Protein AF-A0A2V9PGE8-F1 (afdb_monomer)

Foldseek 3Di:
DFDWDWDWDADPVVRDIDIFTWTKDFDDADQFWKWKWWDFPPDTDTAWTHHHRDRIITGGDQDPVNVVSVVPGPTDMDMDTDDDD

Nearest PDB structures (foldseek):
  6zu5-assembly1_LB0  TM=4.252E-01  e=6.833E+00  Paranosema locustae
  5j7k-assembly2_G  TM=2.634E-01  e=1.704E+00  synthetic construct
  6egt-assembly1_B  TM=2.513E-01  e=5.821E+00  Rift Valley fever virus

Secondary structure (DSSP, 8-state):
----EEEEEEETTTTEEEEEEEEEEE-S--SS-EEEEEEETTEEEEEEEE-TT-SEEEEPPPPHHHHHHHTTS-EEEEEEEP---

Mean predicted aligned error: 5.37 Å

Sequence (85 aa):
MSNGQVLALSNLDAKITELVLANSCESLTASKTKLVFHRYGDRYFLSQIWTEGNNRGHEIPISRREEETARNSSMKQVVLVAEKH

Structure (mmCIF, N/CA/C/O backbone):
data_AF-A0A2V9PGE8-F1
#
_entry.id   AF-A0A2V9PGE8-F1
#
loop_
_atom_site.group_PDB
_atom_site.id
_atom_site.type_symbol
_atom_site.label_atom_id
_atom_site.label_alt_id
_atom_site.label_comp_id
_atom_site.label_asym_id
_atom_site.label_entity_id
_atom_site.label_seq_id
_atom_site.pdbx_PDB_ins_code
_atom_site.Cartn_x
_atom_site.Cartn_y
_atom_site.Cartn_z
_atom_site.occupancy
_atom_site.B_iso_or_equiv
_atom_site.auth_seq_id
_atom_site.auth_comp_id
_atom_site.auth_asym_id
_atom_site.auth_atom_id
_atom_site.pdbx_PDB_model_num
ATOM 1 N N . MET A 1 1 ? 23.500 0.035 5.506 1.00 43.72 1 MET A N 1
ATOM 2 C CA . MET A 1 1 ? 23.146 0.943 4.396 1.00 43.72 1 MET A CA 1
ATOM 3 C C . MET A 1 1 ? 21.883 0.393 3.760 1.00 43.72 1 MET A C 1
ATOM 5 O O . MET A 1 1 ? 21.906 -0.750 3.324 1.00 43.72 1 MET A O 1
ATOM 9 N N . SER A 1 2 ? 20.766 1.116 3.815 1.00 53.09 2 SER A N 1
ATOM 10 C CA . SER A 1 2 ? 19.530 0.721 3.135 1.00 53.09 2 SER A CA 1
ATOM 11 C C . SER A 1 2 ? 19.710 0.934 1.630 1.00 53.09 2 SER A C 1
ATOM 13 O O . SER A 1 2 ? 19.860 2.064 1.174 1.00 53.09 2 SER A O 1
ATOM 15 N N . ASN A 1 3 ? 19.735 -0.150 0.851 1.00 63.59 3 ASN A N 1
ATOM 16 C CA . ASN A 1 3 ? 19.714 -0.054 -0.608 1.00 63.59 3 ASN A CA 1
ATOM 17 C C . ASN A 1 3 ? 18.308 0.387 -1.033 1.00 63.59 3 ASN A C 1
ATOM 19 O O . ASN A 1 3 ? 17.363 -0.408 -0.982 1.00 63.59 3 ASN A O 1
ATOM 23 N N . GLY A 1 4 ? 18.172 1.664 -1.388 1.00 67.06 4 GLY A N 1
ATOM 24 C CA . GLY A 1 4 ? 16.949 2.208 -1.968 1.00 67.06 4 GLY A CA 1
ATOM 25 C C . GLY A 1 4 ? 16.724 1.632 -3.365 1.00 67.06 4 GLY A C 1
ATOM 26 O O . GLY A 1 4 ? 17.659 1.540 -4.159 1.00 67.06 4 GLY A O 1
ATOM 27 N N . GLN A 1 5 ? 15.495 1.224 -3.659 1.00 83.50 5 GLN A N 1
ATOM 28 C CA . GLN A 1 5 ? 15.087 0.730 -4.971 1.00 83.50 5 GLN A CA 1
ATOM 29 C C . GLN A 1 5 ? 14.078 1.708 -5.573 1.00 83.50 5 GLN A C 1
ATOM 31 O O . GLN A 1 5 ? 13.186 2.184 -4.874 1.00 83.50 5 GLN A O 1
ATOM 36 N N . VAL A 1 6 ? 14.219 2.031 -6.860 1.00 88.62 6 VAL A N 1
ATOM 37 C CA . VAL A 1 6 ? 13.258 2.888 -7.570 1.00 88.62 6 VAL A CA 1
ATOM 38 C C . VAL A 1 6 ? 12.152 2.011 -8.143 1.00 88.62 6 VAL A C 1
ATOM 40 O O . VAL A 1 6 ? 12.426 1.064 -8.878 1.00 88.62 6 VAL A O 1
ATOM 43 N N . LEU A 1 7 ? 10.906 2.347 -7.828 1.00 90.56 7 LEU A N 1
ATOM 44 C CA . LEU A 1 7 ? 9.714 1.723 -8.388 1.00 90.56 7 LEU A CA 1
ATOM 45 C C . LEU A 1 7 ? 8.998 2.703 -9.315 1.00 90.56 7 LEU A C 1
ATOM 47 O O . LEU A 1 7 ? 8.824 3.869 -8.967 1.00 90.56 7 LEU A O 1
ATOM 51 N N . ALA A 1 8 ? 8.540 2.217 -10.466 1.00 92.31 8 ALA A N 1
ATOM 52 C CA . ALA A 1 8 ? 7.624 2.952 -11.329 1.00 92.31 8 ALA A CA 1
ATOM 53 C C . ALA A 1 8 ? 6.181 2.540 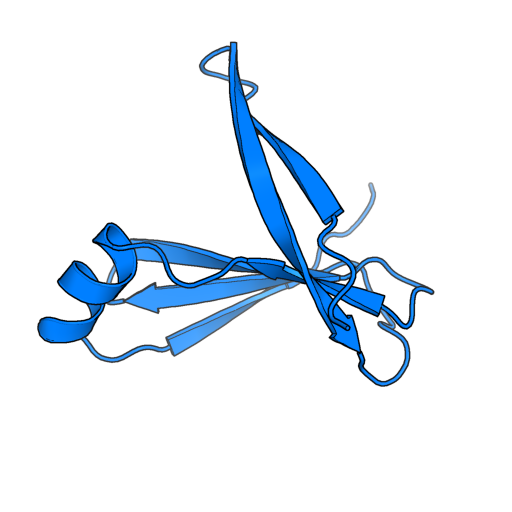-11.012 1.00 92.31 8 ALA A C 1
ATOM 55 O O . ALA A 1 8 ? 5.791 1.394 -11.232 1.00 92.31 8 ALA A O 1
ATOM 56 N N . LEU A 1 9 ? 5.385 3.476 -10.502 1.00 89.19 9 LEU A N 1
ATOM 57 C CA . LEU A 1 9 ? 3.956 3.305 -10.264 1.00 89.19 9 LEU A CA 1
ATOM 58 C C . LEU A 1 9 ? 3.191 3.931 -11.422 1.00 89.19 9 LEU A C 1
ATOM 60 O O . LEU A 1 9 ? 3.263 5.136 -11.636 1.00 89.19 9 LEU A O 1
ATOM 64 N N . SER A 1 10 ? 2.460 3.114 -12.176 1.00 89.56 10 SER A N 1
ATOM 65 C CA . SER A 1 10 ? 1.712 3.586 -13.343 1.00 89.56 10 SER A CA 1
ATOM 66 C C . SER A 1 10 ? 0.213 3.481 -13.113 1.00 89.56 10 SER A C 1
ATOM 68 O O . SER A 1 10 ? -0.307 2.407 -12.817 1.00 89.56 10 SER A O 1
ATOM 70 N N . ASN A 1 11 ? -0.488 4.595 -13.295 1.00 89.62 11 ASN A N 1
ATOM 71 C CA . ASN A 1 11 ? -1.925 4.611 -13.491 1.00 89.62 11 ASN A CA 1
ATOM 72 C C . ASN A 1 11 ? -2.204 4.376 -14.981 1.00 89.62 11 ASN A C 1
ATOM 74 O O . ASN A 1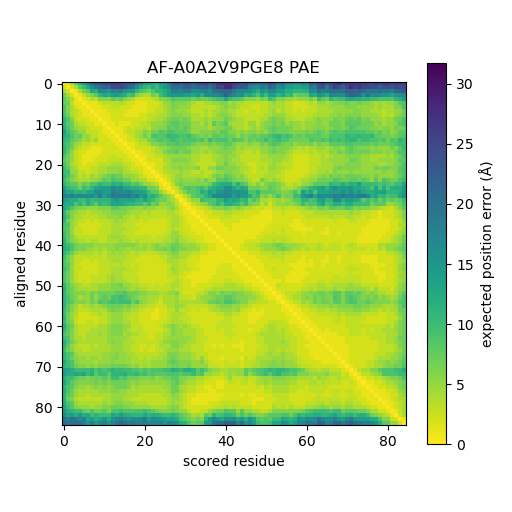 11 ? -1.966 5.252 -15.813 1.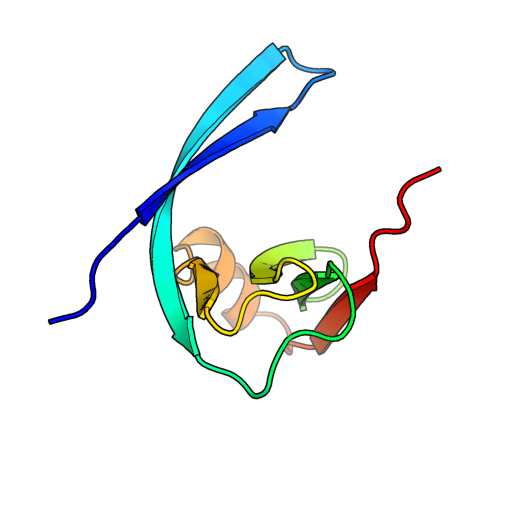00 89.62 11 ASN A O 1
ATOM 78 N N . LEU A 1 12 ? -2.699 3.182 -15.305 1.00 89.19 12 LEU A N 1
ATOM 79 C CA . LEU A 1 12 ? -2.954 2.768 -16.687 1.00 89.19 12 LEU A CA 1
ATOM 80 C C . LEU A 1 12 ? -4.139 3.506 -17.327 1.00 89.19 12 LEU A C 1
ATOM 82 O O . LEU A 1 12 ? -4.140 3.691 -18.541 1.00 89.19 12 LEU A O 1
ATOM 86 N N . ASP A 1 13 ? -5.109 3.948 -16.525 1.00 91.31 13 ASP A N 1
ATOM 87 C CA . ASP A 1 13 ? -6.287 4.684 -16.995 1.00 91.31 13 ASP A CA 1
ATOM 88 C C . ASP A 1 13 ? -5.918 6.130 -17.357 1.00 91.31 13 ASP A C 1
ATOM 90 O O . ASP A 1 13 ? -6.116 6.580 -18.485 1.00 91.31 13 ASP A O 1
ATOM 94 N N . ALA A 1 14 ? -5.246 6.823 -16.433 1.00 90.19 14 ALA A N 1
ATOM 95 C CA . ALA A 1 14 ? -4.815 8.205 -16.632 1.00 90.19 14 ALA A CA 1
ATOM 96 C C . ALA A 1 14 ? -3.537 8.342 -17.485 1.00 90.19 14 ALA A C 1
ATOM 98 O O . ALA A 1 14 ? -3.158 9.458 -17.835 1.00 90.19 14 ALA A O 1
ATOM 99 N N . LYS A 1 15 ? -2.859 7.229 -17.806 1.00 90.56 15 LYS A N 1
ATOM 100 C CA . LYS A 1 15 ? -1.545 7.185 -18.482 1.00 90.56 15 LYS A CA 1
ATOM 101 C C . LYS A 1 15 ? -0.473 8.026 -17.777 1.00 90.56 15 LYS A C 1
ATOM 103 O O . LYS A 1 15 ? 0.356 8.665 -18.421 1.00 90.56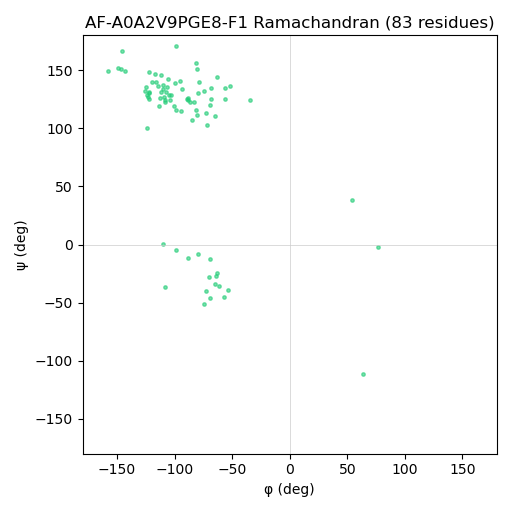 15 LYS A O 1
ATOM 108 N N . ILE A 1 16 ? -0.499 8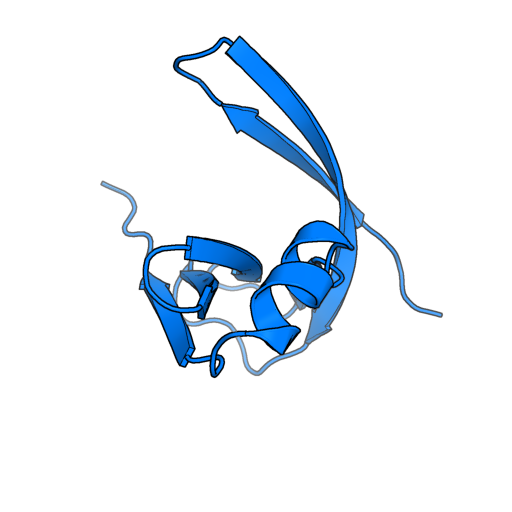.019 -16.447 1.00 92.88 16 ILE A N 1
ATOM 109 C CA . ILE A 1 16 ? 0.471 8.723 -15.601 1.00 92.88 16 ILE A CA 1
ATOM 110 C C . ILE A 1 16 ? 1.402 7.688 -14.981 1.00 92.88 16 ILE A C 1
ATOM 112 O O . ILE A 1 16 ? 0.933 6.676 -14.463 1.00 92.88 16 ILE A O 1
ATOM 116 N N . THR A 1 17 ? 2.704 7.963 -14.986 1.00 91.62 17 THR A N 1
ATOM 117 C CA . THR A 1 17 ? 3.705 7.155 -14.287 1.00 91.62 17 THR A CA 1
ATOM 118 C C . THR A 1 17 ? 4.480 8.034 -13.321 1.00 91.62 17 THR A C 1
ATOM 120 O O . THR A 1 17 ? 5.044 9.049 -13.715 1.00 91.62 17 THR A O 1
ATOM 123 N N . GLU A 1 18 ? 4.533 7.607 -12.067 1.00 90.62 18 GLU A N 1
ATOM 124 C CA . GLU A 1 18 ? 5.278 8.240 -10.986 1.00 90.62 18 GLU A CA 1
ATOM 125 C C . GLU A 1 18 ? 6.437 7.337 -10.557 1.00 90.62 18 GLU A C 1
ATOM 127 O O . GLU A 1 18 ? 6.324 6.109 -10.565 1.00 90.62 18 GLU A O 1
ATOM 132 N N . LEU A 1 19 ? 7.556 7.941 -10.160 1.00 91.19 19 LEU A N 1
ATOM 133 C CA . LEU A 1 19 ? 8.714 7.220 -9.634 1.00 91.19 19 LEU A CA 1
ATOM 134 C C . LEU A 1 19 ? 8.766 7.367 -8.115 1.00 91.19 19 LEU A C 1
ATOM 136 O O . LEU A 1 19 ? 8.733 8.478 -7.588 1.00 91.19 19 LEU A O 1
ATOM 140 N N . VAL A 1 20 ? 8.885 6.245 -7.410 1.00 90.19 20 VAL A N 1
ATOM 141 C CA . VAL A 1 20 ? 8.927 6.197 -5.946 1.00 90.19 20 VAL A CA 1
ATOM 142 C C . VAL A 1 20 ? 10.217 5.537 -5.486 1.00 90.19 20 VAL A C 1
ATOM 144 O O . VAL A 1 20 ? 10.578 4.455 -5.945 1.00 90.19 20 VAL A O 1
ATOM 147 N N . LEU A 1 21 ? 10.905 6.189 -4.551 1.00 90.44 21 LEU A N 1
ATOM 148 C CA . LEU A 1 21 ? 12.024 5.595 -3.830 1.00 90.44 21 LEU A CA 1
ATOM 149 C C . LEU A 1 21 ? 11.474 4.722 -2.704 1.00 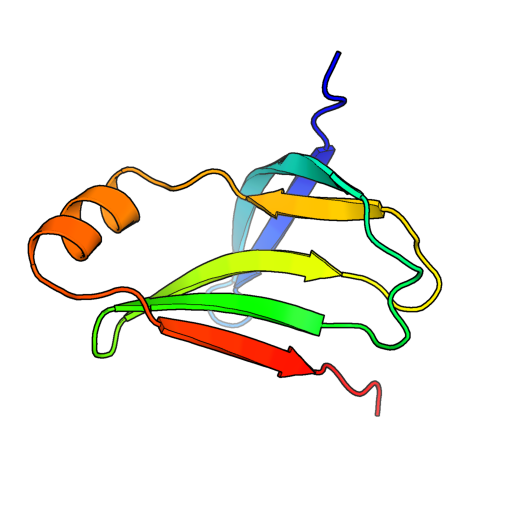90.44 21 LEU A C 1
ATOM 151 O O . LEU A 1 21 ? 10.842 5.226 -1.778 1.00 90.44 21 LEU A O 1
ATOM 155 N N . ALA A 1 22 ? 11.723 3.422 -2.794 1.00 89.81 22 ALA A N 1
ATOM 156 C CA . ALA A 1 22 ? 11.353 2.454 -1.779 1.00 89.81 22 ALA A CA 1
ATOM 157 C C . ALA A 1 22 ? 12.581 1.992 -0.995 1.00 89.81 22 ALA A C 1
ATOM 159 O O . ALA A 1 22 ? 13.664 1.777 -1.547 1.00 89.81 22 ALA A O 1
ATOM 160 N N . ASN A 1 23 ? 12.391 1.787 0.300 1.00 90.19 23 ASN A N 1
ATOM 161 C CA . ASN A 1 23 ? 13.347 1.107 1.150 1.00 90.19 23 ASN A CA 1
ATOM 162 C C . ASN A 1 23 ? 13.210 -0.407 0.972 1.00 90.19 23 ASN A C 1
ATOM 164 O O . ASN A 1 23 ? 12.133 -0.925 0.681 1.00 90.19 23 ASN A O 1
ATOM 168 N N . SER A 1 24 ? 14.307 -1.132 1.164 1.00 85.88 24 SER A N 1
ATOM 169 C CA . SER A 1 24 ? 14.249 -2.592 1.254 1.00 85.88 24 SER A CA 1
ATOM 170 C C . SER A 1 24 ? 13.794 -2.990 2.661 1.00 85.88 24 SER A C 1
ATOM 172 O O . SER A 1 24 ? 14.382 -2.523 3.637 1.00 85.88 24 SER A O 1
ATOM 174 N N . CYS A 1 25 ? 12.796 -3.864 2.771 1.00 84.25 25 CYS A N 1
ATOM 175 C CA . CYS A 1 25 ? 12.390 -4.490 4.032 1.00 84.25 25 CYS A CA 1
ATOM 176 C C . CYS A 1 25 ? 12.461 -6.019 3.908 1.00 84.25 25 CYS A C 1
ATOM 178 O O . CYS A 1 25 ? 12.294 -6.569 2.821 1.00 84.25 25 CYS A O 1
ATOM 180 N N . GLU A 1 26 ? 12.761 -6.721 5.000 1.00 80.69 26 GLU A N 1
ATOM 181 C CA . GLU A 1 26 ? 12.948 -8.178 4.989 1.00 80.69 26 GLU A CA 1
ATOM 182 C C . GLU A 1 26 ? 11.882 -8.860 5.848 1.00 80.69 26 GLU A C 1
ATOM 184 O O . GLU A 1 26 ? 11.507 -8.372 6.914 1.00 80.69 26 GLU A O 1
ATOM 189 N N . SER A 1 27 ? 11.370 -9.994 5.373 1.00 74.94 27 SER A N 1
ATOM 190 C CA . SER A 1 27 ? 10.464 -10.856 6.134 1.00 74.94 27 SER A CA 1
ATOM 191 C C . SER A 1 27 ? 10.717 -12.323 5.787 1.00 74.94 27 SER A C 1
ATOM 193 O O . SER A 1 27 ? 11.401 -12.639 4.808 1.00 74.94 27 SER A O 1
ATOM 195 N N . LEU A 1 28 ? 10.165 -13.235 6.593 1.00 65.56 28 LEU A N 1
ATOM 196 C CA . LEU A 1 28 ? 10.095 -14.651 6.230 1.00 65.56 28 LEU A CA 1
ATOM 197 C C . LEU A 1 28 ? 9.367 -14.756 4.883 1.00 65.56 28 LEU A C 1
ATOM 199 O O . LEU A 1 28 ? 8.376 -14.056 4.676 1.00 65.56 28 LEU A O 1
ATOM 203 N N . THR A 1 29 ? 9.911 -15.570 3.971 1.00 67.88 29 THR A N 1
ATOM 204 C CA . THR A 1 29 ? 9.568 -15.624 2.540 1.00 67.88 29 THR A CA 1
ATOM 205 C C . THR A 1 29 ? 8.091 -15.343 2.283 1.00 67.88 29 THR A C 1
ATOM 207 O O . THR A 1 29 ? 7.222 -16.029 2.827 1.00 67.88 29 THR A O 1
ATOM 210 N N . ALA A 1 30 ? 7.792 -14.350 1.441 1.00 74.56 30 ALA A N 1
ATOM 211 C CA . ALA A 1 30 ? 6.411 -14.047 1.106 1.00 74.56 30 ALA A CA 1
ATOM 212 C C . ALA A 1 30 ? 5.804 -15.237 0.346 1.00 74.56 30 ALA A C 1
ATOM 214 O O . ALA A 1 30 ? 6.167 -15.507 -0.797 1.00 74.56 30 ALA A O 1
ATOM 215 N N . SER A 1 31 ? 4.872 -15.952 0.985 1.00 81.38 31 SER A N 1
ATOM 216 C CA . SER A 1 31 ? 4.175 -17.097 0.378 1.00 81.38 31 SER A CA 1
ATOM 217 C C . SER A 1 31 ? 3.217 -16.703 -0.742 1.00 81.38 31 SER A C 1
ATOM 219 O O . SER A 1 31 ? 2.712 -17.584 -1.415 1.00 81.38 31 SER A O 1
ATOM 221 N N . LYS A 1 32 ? 2.908 -15.409 -0.882 1.00 87.00 32 LYS A N 1
ATOM 222 C CA . LYS A 1 32 ? 2.061 -14.846 -1.936 1.00 87.00 32 LYS A CA 1
ATOM 223 C C . LYS A 1 32 ? 2.510 -13.426 -2.265 1.00 87.00 32 LYS A C 1
ATOM 225 O O . LYS A 1 32 ? 2.989 -12.707 -1.382 1.00 87.00 32 LYS A O 1
ATOM 230 N N . THR A 1 33 ? 2.270 -13.004 -3.503 1.00 91.25 33 THR A N 1
ATOM 231 C CA . THR A 1 33 ? 2.391 -11.600 -3.905 1.00 91.25 33 THR A CA 1
ATOM 232 C C . THR A 1 33 ? 1.279 -10.798 -3.234 1.00 91.25 33 THR A C 1
ATOM 234 O O . THR A 1 33 ? 0.101 -11.146 -3.333 1.00 91.25 33 THR A O 1
ATOM 237 N N . LYS A 1 34 ? 1.636 -9.738 -2.507 1.00 92.62 34 LYS A N 1
ATOM 238 C CA . LYS A 1 34 ? 0.676 -8.924 -1.752 1.00 92.62 34 LYS A CA 1
ATOM 239 C C . LYS A 1 34 ? 1.074 -7.455 -1.711 1.00 92.62 34 LYS A C 1
ATOM 241 O O . LYS A 1 34 ? 2.254 -7.109 -1.700 1.00 92.62 34 LYS A O 1
ATOM 246 N N . LEU A 1 35 ? 0.062 -6.606 -1.616 1.00 93.75 35 LEU A N 1
ATOM 247 C CA . LEU A 1 35 ? 0.177 -5.172 -1.390 1.00 93.75 35 LEU A CA 1
ATOM 248 C C . LEU A 1 35 ? -0.366 -4.856 0.001 1.00 93.75 35 LEU A C 1
ATOM 250 O O . LEU A 1 35 ? -1.454 -5.305 0.365 1.00 93.75 35 LEU A O 1
ATOM 254 N N . VAL A 1 36 ? 0.389 -4.098 0.786 1.00 94.88 36 VAL A N 1
ATOM 255 C CA . VAL A 1 36 ? -0.022 -3.644 2.116 1.00 94.88 36 VAL A CA 1
ATOM 256 C C . VAL A 1 36 ? -0.339 -2.161 2.035 1.00 94.88 36 VAL A C 1
ATOM 258 O O . VAL A 1 36 ? 0.445 -1.383 1.496 1.00 94.88 36 VAL A O 1
ATOM 261 N N . PHE A 1 37 ? -1.493 -1.781 2.572 1.00 96.44 37 PHE A N 1
ATOM 262 C CA . PHE A 1 37 ? -1.959 -0.407 2.622 1.00 96.44 37 PHE A CA 1
ATOM 263 C C . PHE A 1 37 ? -2.162 0.048 4.063 1.00 96.44 37 PHE A C 1
ATOM 265 O O . PHE A 1 37 ? -2.745 -0.676 4.879 1.00 96.44 37 PHE A O 1
ATOM 272 N N . HIS A 1 38 ? -1.776 1.289 4.344 1.00 96.69 38 HIS A N 1
ATOM 273 C CA . HIS A 1 38 ? -2.293 2.035 5.481 1.00 96.69 38 HIS A CA 1
ATOM 274 C C . HIS A 1 38 ? -3.619 2.676 5.086 1.00 96.69 38 HIS A C 1
ATOM 276 O O . HIS A 1 38 ? -3.715 3.422 4.110 1.00 96.69 38 HIS A O 1
ATOM 282 N N . ARG A 1 39 ? -4.665 2.360 5.842 1.00 96.06 39 ARG A N 1
ATOM 283 C CA . ARG A 1 39 ? -6.009 2.886 5.652 1.00 96.06 39 ARG A CA 1
ATOM 284 C C . ARG A 1 39 ? -6.347 3.856 6.774 1.00 96.06 39 ARG A C 1
ATOM 286 O O . ARG A 1 39 ? -6.317 3.480 7.945 1.00 96.06 39 ARG A O 1
ATOM 293 N N . TYR A 1 40 ? -6.767 5.055 6.397 1.00 95.38 40 TYR A N 1
ATOM 294 C CA . TYR A 1 40 ? -7.258 6.095 7.296 1.00 95.38 40 TYR A CA 1
ATOM 295 C C . TYR A 1 40 ? -8.662 6.494 6.836 1.00 95.38 40 TYR A C 1
ATOM 297 O O . TYR A 1 40 ? -8.818 7.199 5.840 1.00 95.38 40 TYR A O 1
ATOM 305 N N . GLY A 1 41 ? -9.695 5.977 7.505 1.00 92.00 41 GLY A N 1
ATOM 306 C CA . GLY A 1 41 ? -11.082 6.154 7.061 1.00 92.00 41 GLY A CA 1
ATOM 307 C C . GLY A 1 41 ? -11.341 5.493 5.700 1.00 92.00 41 GLY A C 1
ATOM 308 O O . GLY A 1 41 ? -11.346 4.266 5.589 1.00 92.00 41 GLY A O 1
ATOM 309 N N . ASP A 1 42 ? -11.573 6.299 4.673 1.00 92.38 42 ASP A N 1
ATOM 310 C CA . ASP A 1 42 ? -11.789 5.927 3.268 1.00 92.38 42 ASP A CA 1
ATOM 311 C C . ASP A 1 42 ? -10.532 6.071 2.390 1.00 92.38 42 ASP A C 1
ATOM 313 O O . ASP A 1 42 ? -10.537 5.655 1.232 1.00 92.38 42 ASP A O 1
ATOM 317 N N . ARG A 1 43 ? -9.433 6.599 2.941 1.00 94.19 43 ARG A N 1
ATOM 318 C CA . ARG A 1 43 ? -8.175 6.809 2.213 1.00 94.19 43 ARG A CA 1
ATOM 319 C C . ARG A 1 43 ? -7.209 5.650 2.407 1.00 94.19 43 ARG A C 1
ATOM 321 O O . ARG A 1 43 ? -7.063 5.148 3.521 1.00 94.19 43 ARG A O 1
ATOM 328 N N . TYR A 1 44 ? -6.517 5.277 1.333 1.00 95.12 44 TYR A N 1
ATOM 329 C CA . TYR A 1 44 ? -5.550 4.181 1.298 1.00 95.12 44 TYR A CA 1
ATOM 330 C C . TYR A 1 44 ? -4.208 4.681 0.769 1.00 95.12 44 TYR A C 1
ATOM 332 O O . TYR A 1 44 ? -4.154 5.332 -0.273 1.00 95.12 44 TYR A O 1
ATOM 340 N N . PHE A 1 45 ? -3.134 4.338 1.469 1.00 94.75 45 PHE A N 1
ATOM 341 C CA . PHE A 1 45 ? -1.760 4.658 1.102 1.00 94.75 45 PHE A CA 1
ATOM 342 C C . PHE A 1 45 ? -0.980 3.354 0.990 1.00 94.75 45 PHE A C 1
ATOM 344 O O . PHE A 1 45 ? -1.013 2.539 1.910 1.00 94.75 45 PHE A O 1
ATOM 351 N N . LEU A 1 46 ? -0.339 3.119 -0.156 1.00 94.25 46 LEU A N 1
ATOM 352 C CA . LEU A 1 46 ? 0.476 1.924 -0.363 1.00 94.25 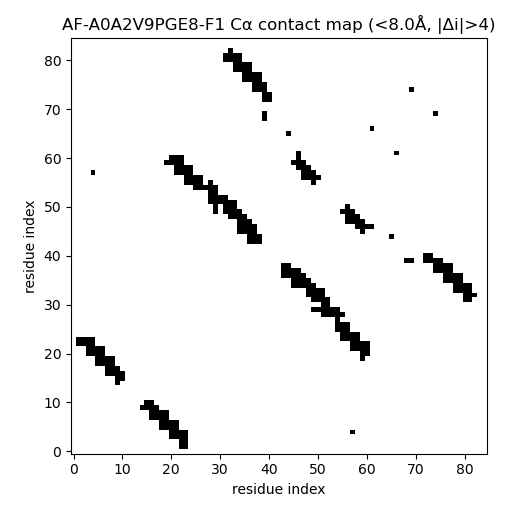46 LEU A CA 1
ATOM 353 C C . LEU A 1 46 ? 1.726 2.026 0.513 1.00 94.25 46 LEU A C 1
ATOM 355 O O . LEU A 1 46 ? 2.504 2.959 0.343 1.00 94.25 46 LEU A O 1
ATOM 359 N N . SER A 1 47 ? 1.909 1.073 1.424 1.00 94.50 47 SER A N 1
ATOM 360 C CA . SER A 1 47 ? 3.028 1.072 2.367 1.00 94.50 47 SER A CA 1
ATOM 361 C C . SER A 1 47 ? 4.056 -0.004 2.056 1.00 94.50 47 SER A C 1
ATOM 363 O O . SER A 1 47 ? 5.250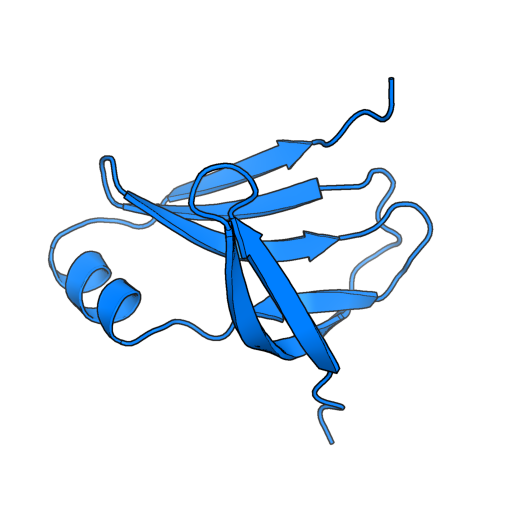 0.243 2.196 1.00 94.50 47 SER A O 1
ATOM 365 N N . GLN A 1 48 ? 3.632 -1.188 1.599 1.00 94.38 48 GLN A N 1
ATOM 366 C CA . GLN A 1 48 ? 4.568 -2.256 1.245 1.00 94.38 48 GLN A CA 1
ATOM 367 C C . GLN A 1 48 ? 4.125 -3.068 0.031 1.00 94.38 48 GLN A C 1
ATOM 369 O O . GLN A 1 48 ? 2.935 -3.296 -0.196 1.00 94.38 48 GLN A O 1
ATOM 374 N N . ILE A 1 49 ? 5.112 -3.568 -0.708 1.00 92.50 49 ILE A N 1
ATOM 375 C CA . ILE A 1 49 ? 4.947 -4.486 -1.833 1.00 92.50 49 ILE A CA 1
ATOM 376 C C . ILE A 1 49 ? 5.780 -5.733 -1.559 1.00 92.50 49 ILE A C 1
ATOM 378 O O . ILE A 1 49 ? 6.978 -5.649 -1.284 1.00 92.50 49 ILE A O 1
ATOM 382 N N . TRP A 1 50 ? 5.142 -6.891 -1.674 1.00 92.56 50 TRP A N 1
ATOM 383 C CA . TRP A 1 50 ? 5.771 -8.194 -1.521 1.00 92.56 50 TRP A CA 1
ATOM 384 C C . TRP A 1 50 ? 5.511 -9.034 -2.763 1.00 92.56 50 TRP A C 1
ATOM 386 O O . TRP A 1 50 ? 4.371 -9.113 -3.223 1.00 92.56 50 TRP A O 1
ATOM 396 N N . THR A 1 51 ? 6.550 -9.704 -3.250 1.00 90.25 51 THR A N 1
ATOM 397 C CA . THR A 1 51 ? 6.470 -10.634 -4.381 1.00 90.25 51 THR A CA 1
ATOM 398 C C . THR A 1 51 ? 6.670 -12.054 -3.875 1.00 90.25 51 THR A C 1
ATOM 400 O O . THR A 1 51 ? 7.586 -12.303 -3.090 1.00 90.25 51 THR A O 1
ATOM 403 N N . GLU A 1 52 ? 5.813 -12.975 -4.316 1.00 89.25 52 GLU A N 1
ATOM 404 C CA . GLU A 1 52 ? 5.920 -14.394 -3.972 1.00 89.25 52 GLU A CA 1
ATOM 405 C C . GLU A 1 52 ? 7.326 -14.942 -4.253 1.00 89.25 52 GLU A C 1
ATOM 407 O O . GLU A 1 52 ? 7.934 -14.641 -5.281 1.00 89.25 52 GLU A O 1
ATOM 412 N N . GLY A 1 53 ? 7.853 -15.734 -3.317 1.00 85.50 53 GLY A N 1
ATOM 413 C CA . GLY A 1 53 ? 9.176 -16.348 -3.442 1.00 85.50 53 GLY A CA 1
ATOM 414 C C . GLY A 1 53 ? 10.349 -15.399 -3.180 1.00 85.50 53 GLY A C 1
ATOM 415 O O . GLY A 1 53 ? 11.491 -15.852 -3.181 1.00 85.50 53 GLY A O 1
ATOM 416 N N . ASN A 1 54 ? 10.097 -14.112 -2.910 1.00 84.06 54 ASN A N 1
ATOM 417 C CA . ASN A 1 54 ? 11.122 -13.160 -2.492 1.00 84.06 54 ASN A CA 1
ATOM 418 C C . ASN A 1 54 ? 11.095 -12.952 -0.965 1.00 84.06 54 ASN A C 1
ATOM 420 O O . ASN A 1 54 ? 10.039 -12.837 -0.338 1.00 84.06 54 ASN A O 1
ATOM 424 N N . ASN A 1 55 ? 12.280 -12.887 -0.361 1.00 83.94 55 ASN A N 1
ATOM 425 C CA . ASN A 1 55 ? 12.486 -12.576 1.057 1.00 83.94 55 ASN A CA 1
ATOM 426 C C . ASN A 1 55 ? 12.616 -11.069 1.319 1.00 83.94 55 ASN A C 1
ATOM 428 O O . ASN A 1 55 ? 12.575 -10.628 2.468 1.00 83.94 55 ASN A O 1
ATOM 432 N N . ARG A 1 56 ? 12.772 -10.283 0.250 1.00 86.62 56 ARG A N 1
ATOM 433 C CA . ARG A 1 56 ? 12.855 -8.827 0.287 1.00 86.62 56 ARG A CA 1
ATOM 434 C C . ARG A 1 56 ? 11.586 -8.219 -0.288 1.00 86.62 56 ARG A C 1
ATOM 436 O O . ARG A 1 56 ? 11.206 -8.517 -1.419 1.00 86.62 56 ARG A O 1
ATOM 443 N N . GLY A 1 57 ? 10.954 -7.370 0.505 1.00 89.12 57 GLY A N 1
ATOM 444 C CA . GLY A 1 57 ? 9.867 -6.496 0.101 1.00 89.12 57 GLY A CA 1
ATOM 445 C C . GLY A 1 57 ? 10.364 -5.081 -0.179 1.00 89.12 57 GLY A C 1
ATOM 446 O O . GLY A 1 57 ? 11.507 -4.714 0.115 1.00 89.12 57 GLY A O 1
ATOM 447 N N . HIS A 1 58 ? 9.467 -4.283 -0.740 1.00 92.06 58 HIS A N 1
ATOM 448 C CA . HIS A 1 58 ? 9.664 -2.854 -0.927 1.00 92.06 58 HIS A CA 1
ATOM 449 C C . HIS A 1 58 ? 8.764 -2.111 0.049 1.00 92.06 58 HIS A C 1
ATOM 451 O O . HIS A 1 58 ? 7.549 -2.292 0.021 1.00 92.06 58 HIS A O 1
ATOM 457 N N . GLU A 1 59 ? 9.350 -1.270 0.886 1.00 93.25 59 GLU A N 1
ATOM 458 C CA . GLU A 1 59 ? 8.635 -0.390 1.800 1.00 93.25 59 GLU A CA 1
ATOM 459 C C . GLU A 1 59 ? 8.650 1.036 1.259 1.00 93.25 59 GLU A C 1
ATOM 461 O O . GLU A 1 59 ? 9.706 1.605 0.978 1.00 93.25 59 GLU A O 1
ATOM 466 N N . ILE A 1 60 ? 7.466 1.614 1.104 1.00 93.25 60 ILE A N 1
ATOM 467 C CA . ILE A 1 60 ? 7.295 2.990 0.660 1.00 93.25 60 ILE A CA 1
ATOM 468 C C . ILE A 1 60 ? 7.294 3.882 1.905 1.00 93.25 60 ILE A C 1
ATOM 470 O O . ILE A 1 60 ? 6.502 3.640 2.820 1.00 93.25 60 ILE A O 1
ATOM 474 N N . PRO A 1 61 ? 8.170 4.901 1.977 1.00 91.44 61 PRO A N 1
ATOM 475 C CA . PRO A 1 61 ? 8.183 5.818 3.105 1.00 91.44 61 PRO A CA 1
ATOM 476 C C . PRO A 1 61 ? 6.868 6.596 3.186 1.00 91.44 61 PRO A C 1
ATOM 478 O O . PRO A 1 61 ? 6.293 6.980 2.165 1.00 91.44 61 PRO A O 1
ATOM 481 N N . ILE A 1 62 ? 6.430 6.864 4.417 1.00 91.88 62 ILE A N 1
ATOM 482 C CA . ILE A 1 62 ? 5.219 7.639 4.691 1.00 91.88 62 ILE A CA 1
ATOM 483 C C . ILE A 1 62 ? 5.332 9.001 4.004 1.00 91.88 62 ILE A C 1
ATOM 485 O O . ILE A 1 62 ? 6.295 9.748 4.191 1.00 91.88 62 ILE A O 1
ATOM 489 N N . SER A 1 63 ? 4.336 9.319 3.182 1.00 90.69 63 SER A N 1
ATOM 490 C CA . SER A 1 63 ? 4.295 10.595 2.469 1.00 90.69 63 SER A CA 1
ATOM 491 C C . SER A 1 63 ? 3.751 11.713 3.363 1.00 90.69 63 SER A C 1
ATOM 493 O O . SER A 1 63 ? 2.938 11.477 4.253 1.00 90.69 63 SER A O 1
ATOM 495 N N . ARG A 1 64 ? 4.082 12.974 3.062 1.00 91.44 64 ARG A N 1
ATOM 496 C CA . ARG A 1 64 ? 3.520 14.129 3.789 1.00 91.44 64 ARG A CA 1
ATOM 497 C C . ARG A 1 64 ? 1.981 14.125 3.824 1.00 91.44 64 ARG A C 1
ATOM 499 O O . ARG A 1 64 ? 1.382 14.447 4.844 1.00 91.44 64 ARG A O 1
ATOM 506 N N . ARG A 1 65 ? 1.337 13.735 2.717 1.00 91.56 65 ARG A N 1
ATOM 507 C CA . ARG A 1 65 ? -0.133 13.628 2.627 1.00 91.56 65 ARG A CA 1
ATOM 508 C C . ARG A 1 65 ? -0.694 12.550 3.554 1.00 91.56 65 ARG A C 1
ATOM 510 O O . ARG A 1 65 ? -1.805 12.687 4.068 1.00 91.56 65 ARG A O 1
ATOM 517 N N . GLU A 1 66 ? 0.057 11.473 3.738 1.00 93.94 66 GLU A N 1
ATOM 518 C CA . GLU A 1 66 ? -0.296 10.405 4.663 1.00 93.94 66 GLU A CA 1
ATOM 519 C C . GLU A 1 66 ? -0.178 10.884 6.112 1.00 93.94 66 GLU A C 1
ATOM 521 O O . GLU A 1 66 ? -1.136 10.734 6.864 1.00 93.94 66 GLU A O 1
ATOM 526 N N . GLU A 1 67 ? 0.913 11.569 6.477 1.00 94.06 67 GLU A N 1
ATOM 527 C CA . GLU A 1 67 ? 1.070 12.174 7.810 1.00 94.06 67 GLU A CA 1
ATOM 528 C C . GLU A 1 67 ? -0.064 13.154 8.142 1.00 94.06 67 GLU A C 1
ATOM 530 O O . GLU A 1 67 ? -0.625 13.123 9.237 1.00 94.06 67 GLU A O 1
ATOM 535 N N . GLU A 1 68 ? -0.432 14.020 7.193 1.00 94.38 68 GLU A N 1
ATOM 536 C CA . GLU A 1 68 ? -1.540 14.971 7.347 1.00 94.38 68 GLU A CA 1
ATOM 537 C C . GLU A 1 68 ? -2.881 14.253 7.564 1.00 94.38 68 GLU A C 1
ATOM 539 O O . GLU A 1 68 ? -3.709 14.702 8.359 1.00 94.38 68 GLU A O 1
ATOM 544 N N . THR A 1 69 ? -3.082 13.108 6.908 1.00 93.44 69 THR A N 1
ATOM 545 C CA . THR A 1 69 ? -4.284 12.283 7.083 1.00 93.44 69 THR A CA 1
ATOM 546 C C . THR A 1 69 ? -4.272 11.558 8.436 1.00 93.44 69 THR A C 1
ATOM 548 O O . THR A 1 69 ? -5.295 11.522 9.123 1.00 93.44 69 THR A O 1
ATOM 551 N N . ALA A 1 70 ? -3.113 11.053 8.867 1.00 92.50 70 ALA A N 1
ATOM 552 C CA . ALA A 1 70 ? -2.937 10.333 10.128 1.00 92.50 70 ALA A CA 1
ATOM 553 C C . ALA A 1 70 ? -3.233 11.190 11.371 1.00 92.50 70 ALA A C 1
ATOM 555 O O . ALA A 1 70 ? -3.617 10.658 12.409 1.00 92.50 70 ALA A O 1
ATOM 556 N N . ARG A 1 71 ? -3.121 12.522 11.277 1.00 92.25 71 ARG A N 1
ATOM 557 C CA . ARG A 1 71 ? -3.484 13.435 12.380 1.00 92.25 71 ARG A CA 1
ATOM 558 C C . ARG A 1 71 ? -4.970 13.403 12.734 1.00 92.25 71 ARG A C 1
ATOM 560 O O . ARG A 1 71 ? -5.322 13.692 13.870 1.00 92.25 71 ARG A O 1
ATOM 567 N N . ASN A 1 72 ? -5.829 13.071 11.771 1.00 89.88 72 ASN A N 1
ATOM 568 C CA . ASN A 1 72 ? -7.283 13.168 11.916 1.00 89.88 72 ASN A CA 1
ATOM 569 C C . ASN A 1 72 ? -7.971 11.798 11.992 1.00 89.88 72 ASN A C 1
ATOM 571 O O . ASN A 1 72 ? -9.198 11.724 12.027 1.00 89.88 72 ASN A O 1
ATOM 575 N N . SER A 1 73 ? -7.224 10.693 11.931 1.00 90.25 73 SER A N 1
ATOM 576 C CA . SER A 1 73 ? -7.793 9.347 11.814 1.00 90.25 73 SER A CA 1
ATOM 577 C C . SER A 1 73 ? -6.826 8.275 12.298 1.00 90.25 73 SER A C 1
ATOM 5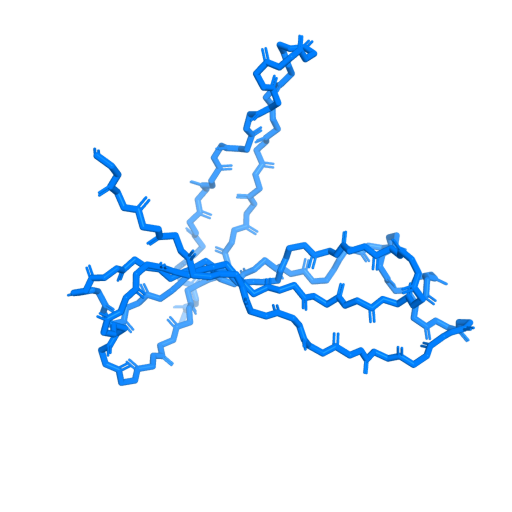79 O O . SER A 1 73 ? -5.615 8.400 12.149 1.00 90.25 73 SER A O 1
ATOM 581 N N . SER A 1 74 ? -7.362 7.178 12.833 1.00 91.75 74 SER A N 1
ATOM 582 C CA . SER A 1 74 ? -6.556 6.022 13.223 1.00 91.75 74 SER A CA 1
ATOM 583 C C . SER A 1 74 ? -6.172 5.169 12.013 1.00 91.75 74 SER A C 1
ATOM 585 O O . SER A 1 74 ? -6.976 4.941 11.105 1.00 91.75 74 SER A O 1
ATOM 587 N N . MET A 1 75 ? -4.930 4.679 12.016 1.00 93.06 75 MET A N 1
ATOM 588 C CA . MET A 1 75 ? -4.421 3.782 10.984 1.00 93.06 75 MET A CA 1
ATOM 589 C C . MET A 1 75 ? -5.002 2.375 11.165 1.00 93.06 75 MET A C 1
ATOM 591 O O . MET A 1 75 ? -4.954 1.803 12.254 1.00 93.06 75 MET A O 1
ATOM 595 N N . LYS A 1 76 ? -5.496 1.785 10.076 1.00 95.31 76 LYS A N 1
ATOM 596 C CA . LYS A 1 76 ? -5.745 0.344 9.943 1.00 95.31 76 LYS A CA 1
ATOM 597 C C . LYS A 1 76 ? -4.857 -0.217 8.841 1.00 95.31 76 LYS A C 1
ATOM 599 O O . LYS A 1 76 ? -4.615 0.459 7.850 1.00 95.31 76 LYS A O 1
ATOM 604 N N . GLN A 1 77 ? -4.411 -1.459 8.984 1.00 95.00 77 GLN A N 1
ATOM 605 C CA . GLN A 1 77 ? -3.670 -2.137 7.925 1.00 95.00 77 GLN A CA 1
ATOM 606 C C . GLN A 1 77 ? -4.625 -2.956 7.056 1.00 95.00 77 GLN A C 1
ATOM 608 O O . GLN A 1 77 ? -5.462 -3.695 7.575 1.00 95.00 77 GLN A O 1
ATOM 613 N N . VAL A 1 78 ? -4.484 -2.847 5.737 1.00 96.12 78 VAL A N 1
ATOM 614 C CA . VAL A 1 78 ? -5.220 -3.656 4.760 1.00 96.12 78 VAL A CA 1
ATOM 615 C C . VAL A 1 78 ? -4.222 -4.395 3.881 1.00 96.12 78 VAL A C 1
ATOM 617 O O . VAL A 1 78 ? -3.280 -3.796 3.375 1.00 96.12 78 VAL A O 1
ATOM 620 N N . VAL A 1 79 ? -4.421 -5.701 3.707 1.00 94.88 79 VAL A N 1
ATOM 621 C CA . VAL A 1 79 ? -3.563 -6.547 2.870 1.00 94.88 79 VAL A CA 1
ATOM 622 C C . VAL A 1 79 ? -4.370 -7.027 1.674 1.00 94.88 79 VAL A C 1
ATOM 624 O O . VAL A 1 79 ? -5.379 -7.709 1.841 1.00 94.88 79 VAL A O 1
ATOM 627 N N . LEU A 1 80 ? -3.914 -6.674 0.477 1.00 93.56 80 LEU A N 1
ATOM 628 C CA . LEU A 1 80 ? -4.461 -7.152 -0.782 1.00 93.56 80 LEU A CA 1
ATOM 629 C C . LEU A 1 80 ? -3.558 -8.265 -1.312 1.00 93.56 80 LEU A C 1
ATOM 631 O O . LEU A 1 80 ? -2.376 -8.037 -1.563 1.00 93.56 80 LEU A O 1
ATOM 635 N N . VAL A 1 81 ? -4.099 -9.466 -1.474 1.00 92.81 81 VAL A N 1
ATOM 636 C CA . VAL A 1 81 ? -3.375 -10.580 -2.093 1.00 92.81 81 VAL A CA 1
ATOM 637 C C . VAL A 1 81 ? -3.612 -10.514 -3.594 1.00 92.81 81 VAL A C 1
ATOM 639 O O . VAL A 1 81 ? -4.759 -10.489 -4.033 1.00 92.81 81 VAL A O 1
ATOM 642 N N . ALA A 1 82 ? -2.532 -10.454 -4.368 1.00 87.25 82 ALA A N 1
ATOM 643 C CA . ALA A 1 82 ? -2.613 -10.506 -5.816 1.00 87.25 82 ALA A CA 1
ATOM 644 C C . ALA A 1 82 ? -2.610 -11.972 -6.250 1.00 87.25 82 ALA A C 1
ATOM 646 O O . ALA A 1 82 ? -1.670 -12.707 -5.945 1.00 87.25 82 ALA A O 1
ATOM 647 N N . GLU A 1 83 ? -3.646 -12.384 -6.974 1.00 79.75 83 GLU A N 1
ATOM 648 C CA . GLU A 1 83 ? -3.663 -13.675 -7.654 1.00 79.75 83 GLU A CA 1
ATOM 649 C C . GLU A 1 83 ? -3.441 -13.431 -9.146 1.00 79.75 83 GLU A C 1
ATOM 651 O O . GLU A 1 83 ? -4.062 -12.559 -9.758 1.00 79.75 83 GLU A O 1
ATOM 656 N N . LYS A 1 84 ? -2.478 -14.155 -9.716 1.00 64.19 84 LYS A N 1
ATOM 657 C CA . LYS A 1 84 ? -2.212 -14.124 -11.150 1.00 64.19 84 LYS A CA 1
ATOM 658 C C . LYS A 1 84 ? -3.246 -15.033 -11.819 1.00 64.19 84 LYS A C 1
ATOM 660 O O . LYS A 1 84 ? -3.210 -16.238 -11.584 1.00 64.19 84 LYS A O 1
ATOM 665 N N . HIS A 1 85 ? -4.166 -14.447 -12.584 1.00 49.94 85 HIS A N 1
ATOM 666 C CA . HIS A 1 85 ? -5.086 -15.183 -13.457 1.00 49.94 85 HIS A CA 1
ATOM 667 C C . HIS A 1 85 ? -4.370 -15.757 -14.682 1.00 49.94 85 HIS A C 1
ATOM 669 O O . HIS A 1 85 ? -3.383 -15.131 -15.142 1.00 49.94 85 HIS A O 1
#

Solvent-accessible surface area (backbone atoms only — not comparable to full-atom values): 5019 Å² total; per-residue (Å²): 133,83,64,69,43,83,43,81,50,64,43,79,88,80,71,44,74,47,81,43,73,19,40,62,39,76,53,82,62,28,90,52,28,31,41,32,27,45,29,41,86,92,46,76,43,76,34,35,42,38,45,50,82,34,45,59,30,40,30,41,69,87,45,74,72,51,56,63,49,51,76,80,36,68,81,41,84,45,78,46,74,62,77,89,129

pLDDT: mean 87.69, std 10.41, range [43.72, 96.69]

Radius of gyration: 13.72 Å; Cα contacts (8 Å, |Δi|>4): 162; chains: 1; bounding box: 35×32×32 Å